Protein AF-A0AAD4C6H8-F1 (afdb_monomer_lite)

Foldseek 3Di:
DVLLVVCCVVCVLLVCALLPFDPVVCVVVVHDGDHDPDDPLVSLLVSLCSVQCPPPVSVVVCVVPVVVSSVVSVVVSVVLSVVVVVVVVVVVVVVPPQDPVNCCVDPNVCVVVVSD

Organism: NCBI:txid1328754

Radius of gyration: 16.2 Å; chains: 1; bounding box: 42×29×43 Å

pLDDT: mean 74.46, std 14.66, range [35.38, 90.06]

Structure (mmCIF, N/CA/C/O backbone):
data_AF-A0AAD4C6H8-F1
#
_entry.id   AF-A0AAD4C6H8-F1
#
loop_
_atom_site.group_PDB
_atom_site.id
_atom_site.type_symbol
_atom_site.label_atom_id
_atom_site.label_alt_id
_atom_site.label_comp_id
_atom_site.label_asym_id
_atom_site.label_entity_id
_atom_site.label_seq_id
_atom_site.pdbx_PDB_ins_code
_atom_site.Cartn_x
_atom_site.Cartn_y
_atom_site.Cartn_z
_atom_site.occupancy
_atom_site.B_iso_or_equiv
_atom_site.auth_seq_id
_atom_site.auth_comp_id
_atom_site.auth_asym_id
_atom_site.auth_atom_id
_atom_site.pdbx_PDB_model_num
ATOM 1 N N . THR A 1 1 ? 0.820 -9.080 8.126 1.00 60.69 1 THR A N 1
ATOM 2 C CA . THR A 1 1 ? 1.562 -8.940 6.855 1.00 60.69 1 THR A CA 1
ATOM 3 C C . THR A 1 1 ? 0.872 -9.742 5.767 1.00 60.69 1 THR A C 1
ATOM 5 O O . THR A 1 1 ? 0.582 -9.178 4.728 1.00 60.69 1 THR A O 1
ATOM 8 N N . ASP A 1 2 ? 0.421 -10.959 6.068 1.00 79.94 2 ASP A N 1
ATOM 9 C CA . ASP A 1 2 ? -0.286 -11.860 5.139 1.00 79.94 2 ASP A CA 1
ATOM 10 C C . ASP A 1 2 ? -1.489 -11.239 4.402 1.00 79.94 2 ASP A C 1
ATOM 12 O O . ASP A 1 2 ? -1.563 -11.313 3.176 1.00 79.94 2 ASP A O 1
ATOM 16 N N . ARG A 1 3 ? -2.367 -10.496 5.094 1.00 83.06 3 ARG A N 1
ATOM 17 C CA . ARG A 1 3 ? -3.508 -9.809 4.447 1.00 83.06 3 ARG A CA 1
ATOM 18 C C . ARG A 1 3 ? -3.093 -8.790 3.379 1.00 83.06 3 ARG A C 1
ATOM 20 O O . ARG A 1 3 ? -3.800 -8.592 2.394 1.00 83.06 3 ARG A O 1
ATOM 27 N N . LEU A 1 4 ? -1.933 -8.148 3.541 1.00 83.38 4 LEU A N 1
ATOM 28 C CA . LEU A 1 4 ? -1.400 -7.217 2.544 1.00 83.38 4 LEU A CA 1
ATOM 29 C C . LEU A 1 4 ? -0.995 -7.950 1.256 1.00 83.38 4 LEU A C 1
ATOM 31 O O . LEU A 1 4 ? -1.213 -7.436 0.155 1.00 83.38 4 LEU A O 1
ATOM 35 N N . ILE A 1 5 ? -0.418 -9.147 1.396 1.00 83.31 5 ILE A N 1
ATOM 36 C CA . ILE A 1 5 ? -0.048 -10.033 0.281 1.00 83.31 5 ILE A CA 1
ATOM 37 C C . ILE A 1 5 ? -1.271 -10.424 -0.507 1.00 83.31 5 ILE A C 1
ATOM 39 O O . ILE A 1 5 ? -1.279 -10.291 -1.729 1.00 83.31 5 ILE A O 1
ATOM 43 N N . GLU A 1 6 ? -2.268 -10.938 0.208 1.00 88.00 6 GLU A N 1
ATOM 44 C CA . GLU A 1 6 ? -3.510 -11.451 -0.349 1.00 88.00 6 GLU A CA 1
ATOM 45 C C . GLU A 1 6 ? -4.191 -10.346 -1.140 1.00 88.00 6 GLU A C 1
ATOM 47 O O . GLU A 1 6 ? -4.393 -10.480 -2.345 1.00 88.00 6 GLU A O 1
ATOM 52 N N . TRP A 1 7 ? -4.351 -9.172 -0.527 1.00 88.19 7 TRP A N 1
ATOM 53 C CA . TRP A 1 7 ? -4.917 -8.025 -1.218 1.00 88.19 7 TRP A CA 1
ATOM 54 C C . TRP A 1 7 ? -4.117 -7.628 -2.466 1.00 88.19 7 TRP A C 1
ATOM 56 O O . TRP A 1 7 ? -4.693 -7.341 -3.517 1.00 88.19 7 TRP A O 1
ATOM 66 N N . CYS A 1 8 ? -2.780 -7.628 -2.394 1.00 85.56 8 CYS A N 1
ATOM 67 C CA . CYS A 1 8 ? -1.923 -7.323 -3.543 1.00 85.56 8 CYS A CA 1
ATOM 68 C C . CYS A 1 8 ? -2.002 -8.384 -4.653 1.00 85.56 8 CYS A C 1
ATOM 70 O O . CYS A 1 8 ? -1.787 -8.050 -5.825 1.00 85.56 8 CYS A O 1
ATOM 72 N N . ARG A 1 9 ? -2.255 -9.647 -4.298 1.00 85.25 9 ARG A N 1
ATOM 73 C CA . ARG A 1 9 ? -2.443 -10.764 -5.230 1.00 85.25 9 ARG A CA 1
ATOM 74 C C . ARG A 1 9 ? -3.773 -10.620 -5.963 1.00 85.25 9 ARG A C 1
ATOM 76 O O . ARG A 1 9 ? -3.782 -10.711 -7.190 1.00 85.25 9 ARG A O 1
ATOM 83 N N . ASP A 1 10 ? -4.825 -10.283 -5.230 1.00 87.69 10 ASP A N 1
ATOM 84 C CA . ASP A 1 10 ? -6.186 -10.161 -5.754 1.00 87.69 10 ASP A CA 1
ATOM 85 C C . ASP A 1 10 ? -6.404 -8.846 -6.518 1.00 87.69 10 ASP A C 1
ATOM 87 O O . ASP A 1 10 ? -7.259 -8.755 -7.398 1.00 87.69 10 ASP A O 1
ATOM 91 N N . ASN A 1 11 ? -5.577 -7.826 -6.257 1.00 87.38 11 ASN A N 1
ATOM 92 C CA . ASN A 1 11 ? -5.672 -6.509 -6.888 1.00 87.38 11 ASN A CA 1
ATOM 93 C C . ASN A 1 11 ? -4.400 -6.135 -7.679 1.00 87.38 11 ASN A C 1
ATOM 95 O O . ASN A 1 11 ? -3.733 -5.141 -7.360 1.00 87.38 11 ASN A O 1
ATOM 99 N N . PRO A 1 12 ? -4.049 -6.848 -8.767 1.00 82.56 12 PRO A N 1
ATOM 100 C CA . PRO A 1 12 ? -2.772 -6.675 -9.466 1.00 82.56 12 PRO A CA 1
ATOM 101 C C . PRO A 1 12 ? -2.578 -5.272 -10.064 1.00 82.56 12 PRO A C 1
ATOM 103 O O . PRO A 1 12 ? -1.457 -4.760 -10.082 1.00 82.56 12 PRO A O 1
ATOM 106 N N . ILE A 1 13 ? -3.656 -4.621 -10.516 1.00 83.31 13 ILE A N 1
ATOM 107 C CA . ILE A 1 13 ? -3.615 -3.247 -11.041 1.00 83.31 13 ILE A CA 1
ATOM 108 C C . ILE A 1 13 ? -3.392 -2.242 -9.904 1.00 83.31 13 ILE A C 1
ATOM 110 O O . ILE A 1 13 ? -2.553 -1.349 -10.032 1.00 83.31 13 ILE A O 1
ATOM 114 N N . LYS A 1 14 ? -4.106 -2.387 -8.778 1.00 85.38 14 LYS A N 1
ATOM 115 C CA . LYS A 1 14 ? -3.948 -1.496 -7.617 1.00 85.38 14 LYS A CA 1
ATOM 116 C C . LYS A 1 14 ? -2.570 -1.665 -6.981 1.00 85.38 14 LYS A C 1
ATOM 118 O O . LYS A 1 14 ? -1.931 -0.670 -6.657 1.00 85.38 14 LYS A O 1
ATOM 123 N N . ARG A 1 15 ? -2.050 -2.896 -6.932 1.00 85.19 15 ARG A N 1
ATOM 124 C CA . ARG A 1 15 ? -0.660 -3.190 -6.562 1.00 85.19 15 ARG A CA 1
ATOM 125 C C . ARG A 1 15 ? 0.324 -2.411 -7.438 1.00 85.19 15 ARG A C 1
ATOM 127 O O . ARG A 1 15 ? 1.202 -1.741 -6.908 1.00 85.19 15 ARG A O 1
ATOM 134 N N . ILE A 1 16 ? 0.180 -2.456 -8.766 1.00 81.81 16 ILE A N 1
ATOM 135 C CA . ILE A 1 16 ? 1.058 -1.696 -9.676 1.00 81.81 16 ILE A CA 1
ATOM 136 C C . ILE A 1 16 ? 0.969 -0.187 -9.396 1.00 81.81 16 ILE A C 1
ATOM 138 O O . ILE A 1 16 ? 1.991 0.497 -9.387 1.00 81.81 16 ILE A O 1
ATOM 142 N N . LYS A 1 17 ? -0.227 0.334 -9.108 1.00 81.94 17 LYS A N 1
ATOM 143 C CA . LYS A 1 17 ? -0.422 1.745 -8.744 1.00 81.94 17 LYS A CA 1
ATOM 144 C C . LYS A 1 17 ? 0.236 2.113 -7.400 1.00 81.94 17 LYS A C 1
ATOM 146 O O . LYS A 1 17 ? 0.846 3.176 -7.311 1.00 81.94 17 LYS A O 1
ATOM 151 N N . LEU A 1 18 ? 0.173 1.236 -6.395 1.00 79.75 18 LEU A N 1
ATOM 152 C CA . LEU A 1 18 ? 0.760 1.440 -5.061 1.00 79.75 18 LEU A CA 1
ATOM 153 C C . LEU A 1 18 ? 2.292 1.391 -5.065 1.00 79.75 18 LEU A C 1
ATOM 155 O O . LEU A 1 18 ? 2.954 2.292 -4.549 1.00 79.75 18 LEU A O 1
ATOM 159 N N . TRP A 1 19 ? 2.863 0.350 -5.667 1.00 76.88 19 TRP A N 1
ATOM 160 C CA . TRP A 1 19 ? 4.311 0.118 -5.663 1.00 76.88 19 TRP A CA 1
ATOM 161 C C . TRP A 1 19 ? 5.037 0.873 -6.779 1.00 76.88 19 TRP A C 1
ATOM 163 O O . TRP A 1 19 ? 6.235 1.144 -6.680 1.00 76.88 19 TRP A O 1
ATOM 173 N N . GLY A 1 20 ? 4.292 1.294 -7.799 1.00 75.38 20 GLY A N 1
ATOM 174 C CA . GLY A 1 20 ? 4.811 1.926 -8.997 1.00 75.38 20 GLY A CA 1
ATOM 175 C C . GLY A 1 20 ? 5.063 0.903 -10.097 1.00 75.38 20 GLY A C 1
ATOM 176 O O . GLY A 1 20 ? 5.577 -0.192 -9.874 1.00 75.38 20 GLY A O 1
ATOM 177 N N . ASP A 1 21 ? 4.701 1.285 -11.315 1.00 76.25 21 ASP A N 1
ATOM 178 C CA . ASP A 1 21 ? 4.909 0.440 -12.477 1.00 76.25 21 ASP A CA 1
ATOM 179 C C . ASP A 1 21 ? 6.360 0.513 -12.974 1.00 76.25 21 ASP A C 1
ATOM 181 O O . ASP A 1 21 ? 6.949 1.597 -13.089 1.00 76.25 21 ASP A O 1
ATOM 185 N N . SER A 1 22 ? 6.938 -0.642 -13.297 1.00 71.25 22 SER A N 1
ATOM 186 C CA . SER A 1 22 ? 8.267 -0.708 -13.902 1.00 71.25 22 SER A CA 1
ATOM 187 C C . SER A 1 22 ? 8.159 -0.398 -15.389 1.00 71.25 22 SER A C 1
ATOM 189 O O . SER A 1 22 ? 7.432 -1.072 -16.118 1.00 71.25 22 SER A O 1
ATOM 191 N N . THR A 1 23 ? 8.917 0.596 -15.853 1.00 69.00 23 THR A N 1
ATOM 192 C CA . THR A 1 23 ? 8.959 0.974 -17.273 1.00 69.00 23 THR A CA 1
ATOM 193 C C . THR A 1 23 ? 9.396 -0.205 -18.147 1.00 69.00 23 THR A C 1
ATOM 195 O O . THR A 1 23 ? 8.792 -0.457 -19.181 1.00 69.00 23 THR A O 1
ATOM 198 N N . GLN A 1 24 ? 10.384 -0.984 -17.695 1.00 66.25 24 GLN A N 1
ATOM 199 C CA . GLN A 1 24 ? 10.866 -2.162 -18.419 1.00 66.25 24 GLN A CA 1
ATOM 200 C C . GLN A 1 24 ? 9.766 -3.222 -18.573 1.00 66.25 24 GLN A C 1
ATOM 202 O O . GLN A 1 24 ? 9.569 -3.753 -19.661 1.00 66.25 24 GLN A O 1
ATOM 207 N N . LYS A 1 25 ? 8.997 -3.477 -17.506 1.00 68.38 25 LYS A N 1
ATOM 208 C CA . LYS A 1 25 ? 7.903 -4.459 -17.515 1.00 68.38 25 LYS A CA 1
ATOM 209 C C . LYS A 1 25 ? 6.695 -3.990 -18.328 1.00 68.38 25 LYS A C 1
ATOM 211 O O . LYS A 1 25 ? 6.019 -4.806 -18.944 1.00 68.38 25 LYS A O 1
ATOM 216 N N . ALA A 1 26 ? 6.407 -2.689 -18.329 1.00 74.62 26 ALA A N 1
ATOM 217 C CA . ALA A 1 26 ? 5.376 -2.112 -19.187 1.00 74.62 26 ALA A CA 1
ATOM 218 C C . ALA A 1 26 ? 5.750 -2.278 -20.671 1.00 74.62 26 ALA A C 1
ATOM 220 O O . ALA A 1 26 ? 4.963 -2.829 -21.438 1.00 74.62 26 ALA A O 1
ATOM 221 N N . ASN A 1 27 ? 6.990 -1.932 -21.032 1.00 73.88 27 ASN A N 1
ATOM 222 C CA . ASN A 1 27 ? 7.498 -2.064 -22.397 1.00 73.88 27 ASN A CA 1
ATOM 223 C C . ASN A 1 27 ? 7.537 -3.525 -22.874 1.00 73.88 27 ASN A C 1
ATOM 225 O O . ASN A 1 27 ? 7.077 -3.803 -23.976 1.00 73.88 27 ASN A O 1
ATOM 229 N N . MET A 1 28 ? 8.023 -4.462 -22.047 1.00 71.06 28 MET A N 1
ATOM 230 C CA . MET A 1 28 ? 8.014 -5.901 -22.368 1.00 71.06 28 MET A CA 1
ATOM 231 C C . MET A 1 28 ? 6.605 -6.427 -22.652 1.00 71.06 28 MET A C 1
ATOM 233 O O . MET A 1 28 ? 6.418 -7.247 -23.541 1.00 71.06 28 MET A O 1
ATOM 237 N N . ASN A 1 29 ? 5.604 -5.920 -21.932 1.00 75.81 29 ASN A N 1
ATOM 238 C CA . ASN A 1 29 ? 4.213 -6.320 -22.112 1.00 75.81 29 ASN A CA 1
ATOM 239 C C . ASN A 1 29 ? 3.494 -5.521 -23.217 1.00 75.81 29 ASN A C 1
ATOM 241 O O . ASN A 1 29 ? 2.270 -5.598 -23.303 1.00 75.81 29 ASN A O 1
ATOM 245 N N . GLY A 1 30 ? 4.210 -4.705 -24.004 1.00 78.94 30 GLY A N 1
ATOM 246 C CA . GLY A 1 30 ? 3.628 -3.883 -25.071 1.00 78.94 30 GLY A CA 1
ATOM 247 C C . GLY A 1 30 ? 2.584 -2.872 -24.582 1.00 78.94 30 GLY A C 1
ATOM 248 O O . GLY A 1 30 ? 1.744 -2.428 -25.360 1.00 78.94 30 GLY A O 1
ATOM 249 N N . ARG A 1 31 ? 2.601 -2.527 -23.288 1.00 81.44 31 ARG A N 1
ATOM 250 C CA . ARG A 1 31 ? 1.603 -1.660 -22.651 1.00 81.44 31 ARG A CA 1
ATOM 251 C C . ARG A 1 31 ? 2.234 -0.362 -22.175 1.00 81.44 31 ARG A C 1
ATOM 253 O O . ARG A 1 31 ? 3.379 -0.332 -21.727 1.00 81.44 31 ARG A O 1
ATOM 260 N N . SER A 1 32 ? 1.454 0.712 -22.174 1.00 79.06 32 SER A N 1
ATOM 261 C CA . SER A 1 32 ? 1.871 1.950 -21.523 1.00 79.06 32 SER A CA 1
ATOM 262 C C . SER A 1 32 ? 1.995 1.752 -20.013 1.00 79.06 32 SER A C 1
ATOM 264 O O . SER A 1 32 ? 1.281 0.956 -19.390 1.00 79.06 32 SER A O 1
ATOM 266 N N . LYS A 1 33 ? 2.923 2.501 -19.416 1.00 77.44 33 LYS A N 1
ATOM 267 C CA . LYS A 1 33 ? 3.122 2.523 -17.971 1.00 77.44 33 LYS A CA 1
ATOM 268 C C . LYS A 1 33 ? 1.823 2.943 -17.286 1.00 77.44 33 LYS A C 1
ATOM 270 O O . LYS A 1 33 ? 1.290 4.014 -17.571 1.00 77.44 33 LYS A O 1
ATOM 275 N N . LEU A 1 34 ? 1.344 2.122 -16.359 1.00 74.62 34 LEU A N 1
ATOM 276 C CA . LEU A 1 34 ? 0.195 2.445 -15.528 1.00 74.62 34 LEU A CA 1
ATOM 277 C C . LEU A 1 34 ? 0.618 3.540 -14.553 1.00 74.62 34 LEU A C 1
ATOM 279 O O . LEU A 1 34 ? 1.227 3.289 -13.512 1.00 74.62 34 LEU A O 1
ATOM 283 N N . GLN A 1 35 ? 0.329 4.778 -14.934 1.00 66.19 35 GLN A N 1
ATOM 284 C CA . GLN A 1 35 ? 0.437 5.915 -14.042 1.00 66.19 35 GLN A CA 1
ATOM 285 C C . GLN A 1 35 ? -0.825 6.002 -13.189 1.00 66.19 35 GLN A C 1
ATOM 287 O O . GLN A 1 35 ? -1.933 5.666 -13.610 1.00 66.19 35 GLN A O 1
ATOM 292 N N . MET A 1 36 ? -0.642 6.402 -11.940 1.00 66.25 36 MET A N 1
ATOM 293 C CA . MET A 1 36 ? -1.742 6.517 -11.001 1.00 66.25 36 MET A CA 1
ATOM 294 C C . MET A 1 36 ? -2.489 7.826 -11.268 1.00 66.25 36 MET A C 1
ATOM 296 O O . MET A 1 36 ? -1.949 8.896 -11.012 1.00 66.25 36 MET A O 1
ATOM 300 N N . SER A 1 37 ? -3.706 7.730 -11.809 1.00 61.47 37 SER A N 1
ATOM 301 C CA . SER A 1 37 ? -4.609 8.872 -12.022 1.00 61.47 37 SER A CA 1
ATOM 302 C C . SER A 1 37 ? -5.466 9.200 -10.794 1.00 61.47 37 SER A C 1
ATOM 304 O O . SER A 1 37 ? -5.898 10.334 -10.628 1.00 61.47 37 SER A O 1
ATOM 306 N N . THR A 1 38 ? -5.714 8.216 -9.925 1.00 60.38 38 THR A N 1
ATOM 307 C CA . THR A 1 38 ? -6.543 8.346 -8.716 1.00 60.38 38 THR A CA 1
ATOM 308 C C . THR A 1 38 ? -5.725 8.869 -7.532 1.00 60.38 38 THR A C 1
ATOM 310 O O . THR A 1 38 ? -4.546 8.538 -7.393 1.00 60.38 38 THR A O 1
ATOM 313 N N . HIS A 1 39 ? -6.354 9.643 -6.642 1.00 72.94 39 HIS A N 1
ATOM 314 C CA . HIS A 1 39 ? -5.741 10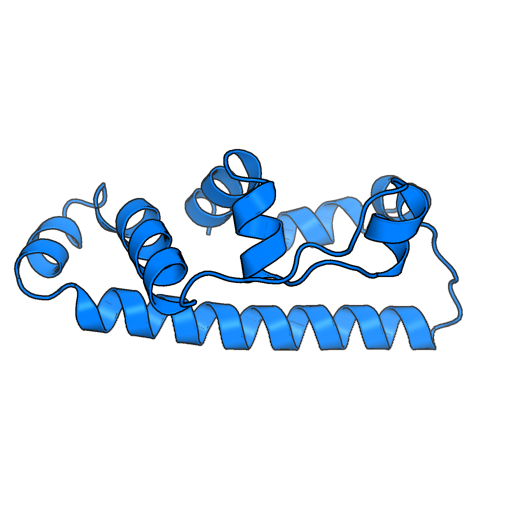.106 -5.396 1.00 72.94 39 HIS A CA 1
ATOM 315 C C . HIS A 1 39 ? -5.254 8.915 -4.552 1.00 72.94 39 HIS A C 1
ATOM 317 O O . HIS A 1 39 ? -6.038 8.040 -4.187 1.00 72.94 39 HIS A O 1
ATOM 323 N N . LYS A 1 40 ? -3.952 8.887 -4.231 1.00 75.56 40 LYS A N 1
ATOM 324 C CA . LYS A 1 40 ? -3.293 7.825 -3.442 1.00 75.56 40 LYS A CA 1
ATOM 325 C C . LYS A 1 40 ? -4.009 7.498 -2.134 1.00 75.56 40 LYS A C 1
ATOM 327 O O . LYS A 1 40 ? -4.045 6.340 -1.736 1.00 75.56 40 LYS A O 1
ATOM 332 N N . SER A 1 41 ? -4.590 8.514 -1.507 1.00 78.81 41 SER A N 1
ATOM 333 C CA . SER A 1 41 ? -5.343 8.398 -0.262 1.00 78.81 41 SER A CA 1
ATOM 33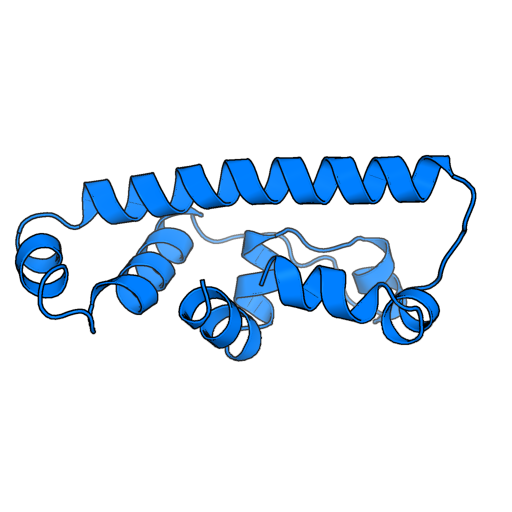4 C C . SER A 1 41 ? -6.504 7.409 -0.358 1.00 78.81 41 SER A C 1
ATOM 336 O O . SER A 1 41 ? -6.741 6.680 0.595 1.00 78.81 41 SER A O 1
ATOM 338 N N . VAL A 1 42 ? -7.184 7.321 -1.508 1.00 86.06 42 VAL A N 1
ATOM 339 C CA . VAL A 1 42 ? -8.304 6.385 -1.708 1.00 86.06 42 VAL A CA 1
ATOM 340 C C . VAL A 1 42 ? -7.809 4.941 -1.709 1.00 86.06 42 VAL A C 1
ATOM 342 O O . VAL A 1 42 ? -8.395 4.091 -1.052 1.00 86.06 42 VAL A O 1
ATOM 345 N N . LEU A 1 43 ? -6.687 4.664 -2.380 1.00 87.06 43 LEU A N 1
ATOM 346 C CA . LEU A 1 43 ? -6.102 3.320 -2.396 1.00 87.06 43 LEU A CA 1
ATOM 347 C C . LEU A 1 43 ? -5.591 2.898 -1.017 1.00 87.06 43 LEU A C 1
ATOM 349 O O . LEU A 1 43 ? -5.735 1.737 -0.649 1.00 87.06 43 LEU A O 1
ATOM 353 N N . TYR A 1 44 ? -5.009 3.826 -0.253 1.00 87.81 44 TYR A N 1
ATOM 354 C CA . TYR A 1 44 ? -4.611 3.536 1.123 1.00 87.81 44 TYR A CA 1
ATOM 355 C C . TYR A 1 44 ? -5.815 3.333 2.041 1.00 87.81 44 TYR A C 1
ATOM 357 O O . TYR A 1 44 ? -5.734 2.494 2.928 1.00 87.81 44 TYR A O 1
ATOM 365 N N . ALA A 1 45 ? -6.925 4.039 1.814 1.00 88.31 45 ALA A N 1
ATOM 366 C CA . ALA A 1 45 ? -8.157 3.834 2.566 1.00 88.31 45 ALA A CA 1
ATOM 367 C C . ALA A 1 45 ? -8.777 2.458 2.295 1.00 88.31 45 ALA A C 1
ATOM 369 O O . ALA A 1 45 ? -9.048 1.734 3.245 1.00 88.31 45 ALA A O 1
ATOM 370 N N . GLU A 1 46 ? -8.915 2.060 1.025 1.00 89.81 46 GLU A N 1
ATOM 371 C CA . GLU A 1 46 ? -9.409 0.724 0.649 1.00 89.81 46 GLU A CA 1
ATOM 372 C C . GLU A 1 46 ? -8.542 -0.395 1.238 1.00 89.81 46 GLU A C 1
ATOM 374 O O . GLU A 1 46 ? -9.039 -1.428 1.682 1.00 89.81 46 GLU A O 1
ATOM 379 N N . LEU A 1 47 ? -7.225 -0.199 1.225 1.00 88.38 47 LEU A N 1
ATOM 380 C CA . LEU A 1 47 ? -6.295 -1.178 1.759 1.00 88.38 47 LEU A CA 1
ATOM 381 C C . LEU A 1 47 ? -6.336 -1.240 3.286 1.00 88.38 47 LEU A C 1
ATOM 383 O O . LEU A 1 47 ? -6.317 -2.329 3.851 1.00 88.38 47 LEU A O 1
ATOM 387 N N . ALA A 1 48 ? -6.388 -0.087 3.950 1.00 89.50 48 ALA A N 1
ATOM 388 C CA . ALA A 1 48 ? -6.521 -0.029 5.397 1.00 89.50 48 ALA A CA 1
ATOM 389 C C . ALA A 1 48 ? -7.840 -0.683 5.837 1.00 89.50 48 ALA A C 1
ATOM 391 O O . ALA A 1 48 ? -7.834 -1.476 6.772 1.00 89.50 48 ALA A O 1
ATOM 392 N N . GLU A 1 49 ? -8.933 -0.454 5.105 1.00 90.06 49 GLU A N 1
ATOM 393 C CA . GLU A 1 49 ? -10.200 -1.142 5.346 1.00 90.06 49 GLU A CA 1
ATOM 394 C C . GLU A 1 49 ? -10.017 -2.661 5.253 1.00 90.06 49 GLU A C 1
ATOM 396 O O . GLU A 1 49 ? -10.339 -3.371 6.197 1.00 90.06 49 GLU A O 1
ATOM 401 N N . TYR A 1 50 ? -9.418 -3.170 4.173 1.00 89.38 50 TYR A N 1
ATOM 402 C CA . TYR A 1 50 ? -9.196 -4.612 4.011 1.00 89.38 50 TYR A CA 1
ATOM 403 C C . TYR A 1 50 ? -8.320 -5.228 5.115 1.00 89.38 50 TYR A C 1
ATOM 405 O O . TYR A 1 50 ? -8.514 -6.373 5.515 1.00 89.38 50 TYR A O 1
ATOM 413 N N . ILE A 1 51 ? -7.329 -4.487 5.612 1.00 86.62 51 ILE A N 1
ATOM 414 C CA . ILE A 1 51 ? -6.423 -4.988 6.649 1.00 86.62 51 ILE A CA 1
ATOM 415 C C . ILE A 1 51 ? -7.115 -5.004 8.017 1.00 86.62 51 ILE A C 1
ATOM 417 O O . ILE A 1 51 ? -7.028 -6.016 8.716 1.00 86.62 51 ILE A O 1
ATOM 421 N N . PHE A 1 52 ? -7.777 -3.905 8.390 1.00 84.94 52 PHE A N 1
ATOM 422 C CA . PHE A 1 52 ? -8.217 -3.646 9.764 1.00 84.94 52 PHE A CA 1
ATOM 423 C C . PHE A 1 52 ? -9.697 -3.950 10.030 1.00 84.94 52 PHE A C 1
ATOM 425 O O . PHE A 1 52 ? -10.064 -4.127 11.185 1.00 84.94 52 PHE A O 1
ATOM 432 N N . LYS A 1 53 ? -10.554 -4.025 9.005 1.00 79.06 53 LYS A N 1
ATOM 433 C CA . LYS A 1 53 ? -12.008 -4.179 9.193 1.00 79.06 53 LYS A CA 1
ATOM 434 C C . LYS A 1 53 ? -12.423 -5.535 9.762 1.00 79.06 53 LYS A C 1
ATOM 436 O O . LYS A 1 53 ? -13.368 -5.579 10.539 1.00 79.06 53 LYS A O 1
ATOM 441 N N . ASP A 1 54 ? -11.728 -6.611 9.398 1.00 77.81 54 ASP A N 1
ATOM 442 C CA . ASP A 1 54 ? -12.065 -7.970 9.859 1.00 77.81 54 ASP A CA 1
ATOM 443 C C . ASP A 1 54 ? -11.294 -8.375 11.127 1.00 77.81 54 ASP A C 1
ATOM 445 O O . ASP A 1 54 ? -11.185 -9.560 11.439 1.00 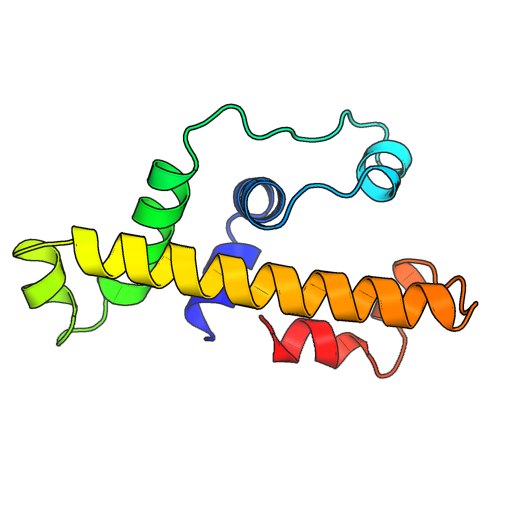77.81 54 ASP A O 1
ATOM 449 N N . ASP A 1 55 ? -10.651 -7.423 11.801 1.00 83.25 55 ASP A N 1
ATOM 450 C CA . ASP A 1 55 ? -10.044 -7.637 13.112 1.00 83.25 55 ASP A CA 1
ATOM 451 C C . ASP A 1 55 ? -10.967 -7.016 14.160 1.00 83.25 55 ASP A C 1
ATOM 453 O O . ASP A 1 55 ? -11.198 -5.810 14.145 1.00 83.25 55 ASP A O 1
ATOM 457 N N . GLU A 1 56 ? -11.528 -7.846 15.038 1.00 79.62 56 GLU A N 1
ATOM 458 C CA . GLU A 1 56 ? -12.577 -7.462 15.990 1.00 79.62 56 GLU A CA 1
ATOM 459 C C . GLU A 1 56 ? -12.152 -6.282 16.881 1.00 79.62 56 GLU A C 1
ATOM 461 O O . GLU A 1 56 ? -12.955 -5.397 17.168 1.00 79.62 56 GLU A O 1
ATOM 466 N N . GLN A 1 57 ? -10.861 -6.198 17.224 1.00 79.56 57 GLN A N 1
ATOM 467 C CA . GLN A 1 57 ? -10.317 -5.110 18.032 1.00 79.56 57 GLN A CA 1
ATOM 468 C C . GLN A 1 57 ? -10.174 -3.805 17.235 1.00 79.56 57 GLN A C 1
ATOM 470 O O . GLN A 1 57 ? -10.399 -2.716 17.766 1.00 79.56 57 GLN A O 1
ATOM 475 N N . PHE A 1 58 ? -9.785 -3.891 15.961 1.00 81.56 58 PHE A N 1
ATOM 476 C CA . PHE A 1 58 ? -9.595 -2.706 15.121 1.00 81.56 58 PHE A CA 1
ATOM 477 C C . PHE A 1 58 ? -10.879 -2.254 14.424 1.00 81.56 58 PHE A C 1
ATOM 479 O O . PHE A 1 58 ? -10.977 -1.083 14.064 1.00 81.56 58 PHE A O 1
ATOM 486 N N . ALA A 1 59 ? -11.875 -3.128 14.279 1.00 82.44 59 ALA A N 1
ATOM 487 C CA . ALA A 1 59 ? -13.150 -2.832 13.642 1.00 82.44 59 ALA A CA 1
ATOM 488 C C . ALA A 1 59 ? -13.924 -1.740 14.391 1.00 82.44 59 ALA A C 1
ATOM 490 O O . ALA A 1 59 ? -14.420 -0.800 13.768 1.00 82.44 59 ALA A O 1
ATOM 491 N N . GLU A 1 60 ? -13.983 -1.811 15.725 1.00 84.25 60 GLU A N 1
ATOM 492 C CA . GLU A 1 60 ? -14.636 -0.781 16.543 1.00 84.25 60 GLU A CA 1
ATOM 493 C C . GLU A 1 60 ? -13.941 0.579 16.401 1.00 84.25 60 GLU A C 1
ATOM 495 O O . GLU A 1 60 ? -14.595 1.605 16.207 1.00 84.25 60 GLU A O 1
ATOM 500 N N . TRP A 1 61 ? -12.607 0.594 16.438 1.00 83.31 61 TRP A N 1
ATOM 501 C CA . TRP A 1 61 ? -11.815 1.819 16.294 1.00 83.31 61 TRP A CA 1
ATOM 502 C C . TRP A 1 61 ? -11.901 2.398 14.883 1.00 83.31 61 TRP A C 1
ATOM 504 O O . TRP A 1 61 ? -11.967 3.614 14.719 1.00 83.31 61 TRP A O 1
ATOM 514 N N . TRP A 1 62 ? -11.967 1.539 13.867 1.00 84.81 62 TRP A N 1
ATOM 515 C CA . TRP A 1 62 ? -12.160 1.934 12.478 1.00 84.81 62 TRP A CA 1
ATOM 516 C C . TRP A 1 62 ? -13.488 2.673 12.265 1.00 84.81 62 TRP A C 1
ATOM 518 O O . TRP A 1 62 ? -13.519 3.664 11.536 1.00 84.81 62 TRP A O 1
ATOM 528 N N . GLN A 1 63 ? -14.573 2.223 12.912 1.00 84.38 63 GLN A N 1
ATOM 529 C CA . GLN A 1 63 ? -15.881 2.894 12.847 1.00 84.38 63 GLN A CA 1
ATOM 530 C C . GLN A 1 63 ? -15.885 4.256 13.556 1.00 84.38 63 GLN A C 1
ATOM 532 O O . GLN A 1 63 ? -16.644 5.142 13.168 1.00 84.38 63 GLN A O 1
ATOM 537 N N . GLN A 1 64 ? -15.048 4.433 14.582 1.00 86.88 64 GLN A N 1
ATOM 538 C CA . GLN A 1 64 ? -14.924 5.700 15.308 1.00 86.88 64 GLN A CA 1
ATOM 539 C C . GLN A 1 64 ? -14.083 6.727 14.541 1.00 86.88 64 GLN A C 1
ATOM 541 O O . GLN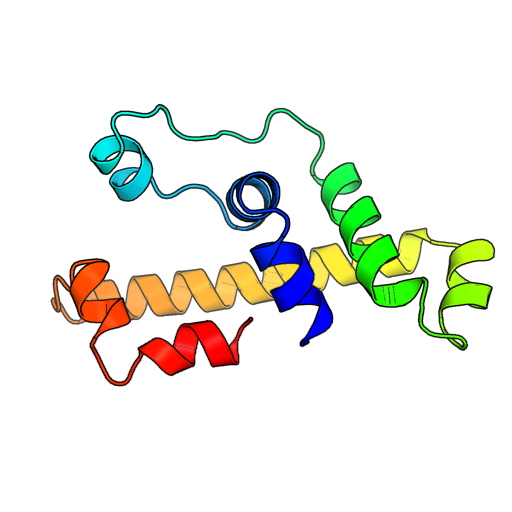 A 1 64 ? -14.527 7.856 14.334 1.00 86.88 64 GLN A O 1
ATOM 546 N N . ASP A 1 65 ? -12.875 6.347 14.116 1.00 85.81 65 ASP A N 1
ATOM 547 C CA . ASP A 1 65 ? -12.016 7.176 13.271 1.00 85.81 65 ASP A CA 1
ATOM 548 C C . ASP A 1 65 ? -11.061 6.312 12.438 1.00 85.81 65 ASP A C 1
ATOM 550 O O . ASP A 1 65 ? -10.108 5.714 12.940 1.00 85.81 65 ASP A O 1
ATOM 554 N N . SER A 1 66 ? -11.278 6.295 11.125 1.00 85.75 66 SER A N 1
ATOM 555 C CA . SER A 1 66 ? -10.447 5.546 10.181 1.00 85.75 66 SER A CA 1
ATOM 556 C C . SER A 1 66 ? -9.169 6.289 9.773 1.00 85.75 66 SER A C 1
ATOM 558 O O . SER A 1 66 ? -8.232 5.672 9.260 1.00 85.75 66 SER A O 1
ATOM 560 N N . LYS A 1 67 ? -9.065 7.605 10.013 1.00 88.94 67 LYS A N 1
ATOM 561 C CA . LYS A 1 67 ? -7.935 8.421 9.526 1.00 88.94 67 LYS A CA 1
ATOM 562 C C . LYS A 1 67 ? -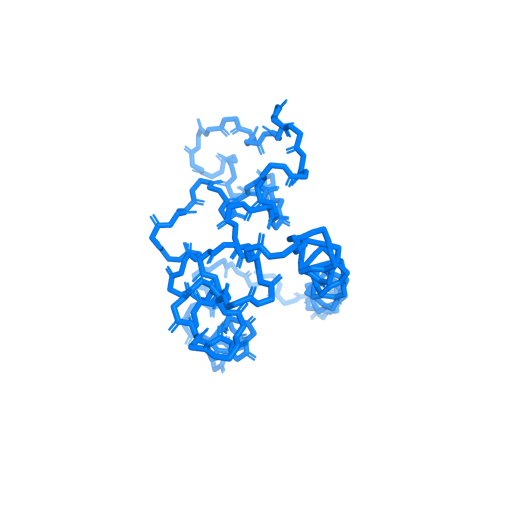6.563 7.946 10.027 1.00 88.94 67 LYS A C 1
ATOM 564 O O . LYS A 1 67 ? -5.646 7.891 9.199 1.00 88.94 67 LYS A O 1
ATOM 569 N N . PRO A 1 68 ? -6.374 7.571 11.310 1.00 87.94 68 PRO A N 1
ATOM 570 C CA . PRO A 1 68 ? -5.083 7.095 11.804 1.00 87.94 68 PRO A CA 1
ATOM 571 C C . PRO A 1 68 ? -4.628 5.808 11.111 1.00 87.94 68 PRO A C 1
ATOM 573 O O . PRO A 1 68 ? -3.443 5.646 10.825 1.00 87.94 68 PRO A O 1
ATOM 576 N N . PHE A 1 69 ? -5.566 4.922 10.775 1.00 87.69 69 PHE A N 1
ATOM 577 C CA . PHE A 1 69 ? -5.286 3.663 10.086 1.00 87.69 69 PHE A CA 1
ATOM 578 C C . PHE A 1 69 ? -4.843 3.894 8.641 1.00 87.69 69 PHE A C 1
ATOM 580 O O . PHE A 1 69 ? -3.874 3.283 8.180 1.00 87.69 69 PHE A O 1
ATOM 587 N N . VAL A 1 70 ? -5.497 4.822 7.936 1.00 89.12 70 VAL A N 1
ATOM 588 C CA . VAL A 1 70 ? -5.088 5.220 6.580 1.00 89.12 70 VAL A CA 1
ATOM 589 C C . VAL A 1 70 ? -3.692 5.846 6.601 1.00 89.12 70 VAL A C 1
ATOM 591 O O . VAL A 1 70 ? -2.827 5.443 5.822 1.00 89.12 70 VAL A O 1
ATOM 594 N N . ALA A 1 71 ? -3.435 6.771 7.530 1.00 88.62 71 ALA A N 1
ATOM 595 C CA . ALA A 1 71 ? -2.129 7.415 7.677 1.00 88.62 71 ALA A CA 1
ATOM 596 C C . ALA A 1 71 ? -1.020 6.414 8.055 1.00 88.62 71 ALA A C 1
ATOM 598 O O . ALA A 1 71 ? 0.080 6.452 7.497 1.00 88.62 71 ALA A O 1
ATOM 599 N N . GLY A 1 72 ? -1.313 5.480 8.964 1.00 88.31 72 GLY A N 1
ATOM 600 C CA . GLY A 1 72 ? -0.406 4.396 9.339 1.00 88.31 72 GLY A CA 1
ATOM 601 C C . GLY A 1 72 ? -0.068 3.493 8.152 1.00 88.31 72 GLY A C 1
ATOM 602 O O . GLY A 1 72 ? 1.103 3.188 7.917 1.00 88.31 72 GLY A O 1
ATOM 603 N N . THR A 1 73 ? -1.076 3.143 7.348 1.00 88.12 73 THR A N 1
ATOM 604 C CA . THR A 1 73 ? -0.909 2.348 6.123 1.00 88.12 73 THR A CA 1
ATOM 605 C C . THR A 1 73 ? -0.033 3.075 5.105 1.00 88.12 73 THR A C 1
ATOM 607 O O . THR A 1 73 ? 0.894 2.484 4.550 1.00 88.12 73 THR A O 1
ATOM 610 N N . GLU A 1 74 ? -0.251 4.374 4.901 1.00 88.50 74 GLU A N 1
ATOM 611 C CA . GLU A 1 74 ? 0.580 5.187 4.012 1.00 88.50 74 GLU A CA 1
ATOM 612 C C . GLU A 1 74 ? 2.042 5.263 4.488 1.00 88.50 74 GLU A C 1
ATOM 614 O O . GLU A 1 74 ? 2.969 5.104 3.685 1.00 88.50 74 GLU A O 1
ATOM 619 N N . CYS A 1 75 ? 2.271 5.459 5.789 1.00 88.62 75 CYS A N 1
ATOM 620 C CA . CYS A 1 75 ? 3.612 5.519 6.375 1.00 88.62 75 CYS A CA 1
ATOM 621 C C . CYS A 1 75 ? 4.363 4.184 6.228 1.00 88.62 75 CYS A C 1
ATOM 623 O O . CYS A 1 75 ? 5.535 4.153 5.819 1.00 88.62 75 CYS A O 1
ATOM 625 N N . LEU A 1 76 ? 3.668 3.071 6.489 1.00 87.06 76 LEU A N 1
ATOM 626 C CA . LEU A 1 76 ? 4.188 1.723 6.279 1.00 87.06 76 LEU A CA 1
ATOM 627 C C . LEU A 1 76 ? 4.600 1.529 4.817 1.00 87.06 76 LEU A C 1
ATOM 629 O O . LEU A 1 76 ? 5.731 1.125 4.543 1.00 87.06 76 LEU A O 1
ATOM 633 N N . PHE A 1 77 ? 3.733 1.893 3.871 1.00 85.00 77 PHE A N 1
ATOM 634 C CA . PHE A 1 77 ? 4.017 1.777 2.441 1.00 85.00 77 PHE A CA 1
ATOM 635 C C . PHE A 1 77 ? 5.184 2.640 1.984 1.00 85.00 77 PHE A C 1
ATOM 637 O O . PHE A 1 77 ? 6.030 2.183 1.214 1.00 85.0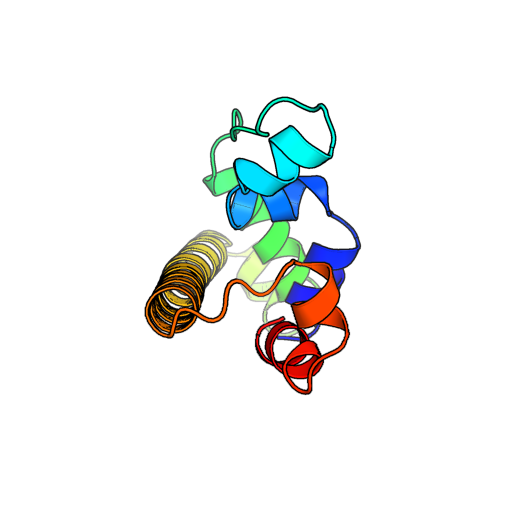0 77 PHE A O 1
ATOM 644 N N . CYS A 1 78 ? 5.275 3.877 2.468 1.00 84.69 78 CYS A N 1
ATOM 645 C CA . CYS A 1 78 ? 6.416 4.740 2.187 1.00 84.69 78 CYS A CA 1
ATOM 646 C C . CYS A 1 78 ? 7.729 4.086 2.633 1.00 84.69 78 CYS A C 1
ATOM 648 O O . CYS A 1 78 ? 8.714 4.105 1.889 1.00 84.69 78 CYS A O 1
ATOM 650 N N . SER A 1 79 ? 7.730 3.471 3.816 1.00 87.00 79 SER A N 1
ATOM 651 C CA . SER A 1 79 ? 8.890 2.773 4.374 1.00 87.00 79 SER A CA 1
ATOM 652 C C . SER A 1 79 ? 9.233 1.505 3.589 1.00 87.00 79 SER A C 1
ATOM 654 O O . SER A 1 79 ? 10.391 1.296 3.224 1.00 87.00 79 SER A O 1
ATOM 656 N N . LEU A 1 80 ? 8.231 0.686 3.264 1.00 85.94 80 LEU A N 1
ATOM 657 C CA . LEU A 1 80 ? 8.405 -0.529 2.470 1.00 85.94 80 LEU A CA 1
ATOM 658 C C . LEU A 1 80 ? 8.920 -0.219 1.063 1.00 85.94 80 LEU A C 1
ATOM 660 O O . LEU A 1 80 ? 9.860 -0.854 0.591 1.00 85.94 80 LEU A O 1
ATOM 664 N N . ARG A 1 81 ? 8.367 0.802 0.403 1.00 82.12 81 ARG A N 1
ATOM 665 C CA . ARG A 1 81 ? 8.791 1.206 -0.941 1.00 82.12 81 ARG A CA 1
ATOM 666 C C . ARG A 1 81 ? 10.235 1.697 -0.961 1.00 82.12 81 ARG A C 1
ATOM 668 O O . ARG A 1 81 ? 10.956 1.390 -1.910 1.00 82.12 81 ARG A O 1
ATOM 675 N N . LYS A 1 82 ? 10.667 2.438 0.067 1.00 84.12 82 LYS A N 1
ATOM 676 C CA . LYS A 1 82 ? 12.073 2.848 0.226 1.00 84.12 82 LYS A CA 1
ATOM 677 C C . LYS A 1 82 ? 12.980 1.625 0.332 1.00 84.12 82 LYS A C 1
ATOM 679 O O . LYS A 1 82 ? 13.858 1.477 -0.513 1.00 84.12 82 LYS A O 1
ATOM 684 N N . LYS A 1 83 ? 12.684 0.708 1.263 1.00 84.94 83 LYS A N 1
ATOM 685 C CA . LYS A 1 83 ? 13.438 -0.544 1.439 1.00 84.94 83 LYS A CA 1
ATOM 686 C C . LYS A 1 83 ? 13.507 -1.352 0.143 1.00 84.94 83 LYS A C 1
ATOM 688 O O . LYS A 1 83 ? 14.590 -1.737 -0.278 1.00 84.94 83 LYS A O 1
ATOM 693 N N . TYR A 1 84 ? 12.378 -1.550 -0.535 1.00 80.62 84 TYR A N 1
ATOM 694 C CA . TYR A 1 84 ? 12.335 -2.260 -1.815 1.00 80.62 84 TYR A CA 1
ATOM 695 C C . TYR A 1 84 ? 13.202 -1.576 -2.880 1.00 80.62 84 TYR A C 1
ATOM 697 O O . TYR A 1 84 ? 14.001 -2.226 -3.547 1.00 80.62 84 TYR A O 1
ATOM 705 N N . THR A 1 85 ? 13.098 -0.253 -3.013 1.00 78.12 85 THR A N 1
ATOM 706 C CA . THR A 1 85 ? 13.877 0.512 -3.998 1.00 78.12 85 THR A CA 1
ATOM 707 C C . THR A 1 85 ? 15.375 0.441 -3.711 1.00 78.12 85 THR A C 1
ATOM 709 O O . THR A 1 85 ? 16.168 0.287 -4.636 1.00 78.12 85 THR A O 1
ATOM 712 N N . GLU A 1 86 ? 15.778 0.545 -2.446 1.00 83.25 86 GLU A N 1
ATOM 713 C CA . GLU A 1 86 ? 17.172 0.393 -2.017 1.00 83.25 86 GLU A CA 1
ATOM 714 C C . GLU A 1 86 ? 17.705 -1.000 -2.345 1.00 83.25 86 GLU A C 1
ATOM 716 O O . GLU A 1 86 ? 18.797 -1.123 -2.897 1.00 83.25 86 GLU A O 1
ATOM 721 N N . GLN A 1 87 ? 16.908 -2.041 -2.096 1.00 75.56 87 GLN A N 1
ATOM 722 C CA . GLN A 1 87 ? 17.261 -3.414 -2.449 1.00 75.56 87 GLN A CA 1
ATOM 723 C C . GLN A 1 87 ? 17.412 -3.598 -3.960 1.00 75.56 87 GLN A C 1
ATOM 725 O O . GLN A 1 87 ? 18.424 -4.128 -4.409 1.00 75.56 87 GLN A O 1
ATOM 730 N N . VAL A 1 88 ? 16.464 -3.101 -4.758 1.00 73.94 88 VAL A N 1
ATOM 731 C CA . VAL A 1 88 ? 16.544 -3.154 -6.226 1.00 73.94 88 VAL A CA 1
ATOM 732 C C . VAL A 1 88 ? 17.775 -2.404 -6.742 1.00 73.94 88 VAL A C 1
ATOM 734 O O . VAL A 1 88 ? 18.474 -2.909 -7.617 1.00 73.94 88 VAL A O 1
ATOM 737 N N . LYS A 1 89 ? 18.092 -1.228 -6.184 1.00 75.38 89 LYS A N 1
ATOM 738 C CA . LYS A 1 89 ? 19.309 -0.476 -6.535 1.00 75.38 89 LYS A CA 1
ATOM 739 C C . LYS A 1 89 ? 20.574 -1.252 -6.186 1.00 75.38 89 LYS A C 1
ATOM 741 O O . LYS A 1 89 ? 21.466 -1.343 -7.023 1.00 75.38 89 LYS A O 1
ATOM 746 N N . ARG A 1 90 ? 20.634 -1.833 -4.985 1.00 75.25 90 ARG A N 1
ATOM 747 C CA . ARG A 1 90 ? 21.758 -2.663 -4.538 1.00 75.25 90 ARG A CA 1
ATOM 748 C C . ARG A 1 90 ? 21.969 -3.862 -5.466 1.00 75.25 90 ARG A C 1
ATOM 750 O O . ARG A 1 90 ? 23.095 -4.117 -5.875 1.00 75.25 90 ARG A O 1
ATOM 757 N N . LEU A 1 91 ? 20.888 -4.539 -5.857 1.00 70.06 91 LEU A N 1
ATOM 758 C CA . LEU A 1 91 ? 20.919 -5.647 -6.819 1.00 70.06 91 LEU A CA 1
ATOM 759 C C . LEU A 1 91 ? 21.356 -5.195 -8.224 1.00 70.06 91 LEU A C 1
ATOM 761 O O . LEU A 1 91 ? 22.084 -5.910 -8.910 1.00 70.06 91 LEU A O 1
ATOM 765 N N . GLY A 1 92 ? 20.954 -3.997 -8.653 1.00 67.88 92 GLY A N 1
ATOM 766 C CA . GLY A 1 92 ? 21.403 -3.415 -9.920 1.00 67.88 92 GLY A CA 1
ATOM 767 C C . GLY A 1 92 ? 22.897 -3.069 -9.925 1.00 67.88 92 GLY A C 1
ATOM 768 O O . GLY A 1 92 ? 23.567 -3.250 -10.937 1.00 67.88 92 GLY A O 1
ATOM 769 N N . GLN A 1 93 ? 23.437 -2.620 -8.788 1.00 66.25 93 GLN A N 1
ATOM 770 C CA . GLN A 1 93 ? 24.857 -2.278 -8.633 1.00 66.25 93 GLN A CA 1
ATOM 771 C C . GLN A 1 93 ? 25.780 -3.498 -8.639 1.00 66.25 93 GLN A C 1
ATOM 773 O O . GLN A 1 93 ? 26.921 -3.384 -9.071 1.00 66.25 93 GLN A O 1
ATOM 778 N N . THR A 1 94 ? 25.297 -4.676 -8.233 1.00 67.94 94 THR A N 1
ATOM 779 C CA . THR A 1 94 ? 26.074 -5.925 -8.305 1.00 67.94 94 THR A CA 1
ATOM 780 C C . THR A 1 94 ? 26.244 -6.465 -9.732 1.00 67.94 94 THR A C 1
ATOM 782 O O . THR A 1 94 ? 26.732 -7.576 -9.904 1.00 67.94 94 THR A O 1
ATOM 785 N N . GLY A 1 95 ? 25.832 -5.714 -10.765 1.00 53.72 95 GLY A N 1
ATOM 786 C CA . GLY A 1 95 ? 26.041 -6.061 -12.176 1.00 53.72 95 GLY A CA 1
ATOM 787 C C . GLY A 1 95 ? 25.256 -7.284 -12.649 1.00 53.72 95 GLY A C 1
ATOM 788 O O . GLY A 1 95 ? 25.479 -7.767 -13.753 1.00 53.72 95 GLY A O 1
ATOM 789 N N . PHE A 1 96 ? 24.334 -7.794 -11.831 1.00 56.22 96 PHE A N 1
ATOM 790 C CA . PHE A 1 96 ? 23.823 -9.144 -12.023 1.00 56.22 96 PHE A CA 1
ATOM 791 C C . PHE A 1 96 ? 22.837 -9.289 -13.177 1.00 56.22 96 PHE A C 1
ATOM 793 O O . PHE A 1 96 ? 22.526 -10.418 -13.524 1.00 56.22 96 PHE A O 1
ATOM 800 N N . GLY A 1 97 ? 22.353 -8.194 -13.781 1.00 51.16 97 GLY A N 1
ATOM 801 C CA . GLY A 1 97 ? 21.557 -8.254 -15.014 1.00 51.16 97 GLY A CA 1
ATOM 802 C C . GLY A 1 97 ? 20.410 -9.271 -14.980 1.00 51.16 97 GLY A C 1
ATOM 803 O O . GLY A 1 97 ? 20.014 -9.754 -16.036 1.00 51.16 97 GLY A O 1
ATOM 804 N N . LEU A 1 98 ? 19.918 -9.637 -13.785 1.00 54.03 98 LEU A N 1
ATOM 805 C CA . LEU A 1 98 ? 19.007 -10.762 -13.637 1.00 54.03 98 LEU A CA 1
ATOM 806 C C . LEU A 1 98 ? 17.683 -10.346 -14.251 1.00 54.03 98 LEU A C 1
ATOM 808 O O . LEU A 1 98 ? 17.035 -9.401 -13.786 1.00 54.03 98 LEU A O 1
ATOM 812 N N . THR A 1 99 ? 17.287 -11.041 -15.311 1.00 53.75 99 THR A N 1
ATOM 813 C CA . THR A 1 99 ? 15.957 -10.861 -15.881 1.00 53.75 99 THR A CA 1
ATOM 814 C C . THR A 1 99 ? 14.911 -11.255 -14.837 1.00 53.75 99 THR A C 1
ATOM 816 O O . THR A 1 99 ? 15.179 -12.005 -13.893 1.00 53.75 99 THR A O 1
ATOM 819 N N . ILE A 1 100 ? 13.689 -10.733 -14.979 1.00 53.03 100 ILE A N 1
ATOM 820 C CA . ILE A 1 100 ? 12.567 -11.030 -14.069 1.00 53.03 100 ILE A CA 1
ATOM 821 C C . ILE A 1 100 ? 12.379 -12.553 -13.900 1.00 53.03 100 ILE A C 1
ATOM 823 O O . ILE A 1 100 ? 12.046 -13.013 -12.811 1.00 53.03 100 ILE A O 1
ATOM 827 N N . GLU A 1 101 ? 12.673 -13.328 -14.943 1.00 50.81 101 GLU A N 1
ATOM 828 C CA . GLU A 1 101 ? 12.632 -14.796 -14.962 1.00 50.81 101 GLU A CA 1
ATOM 829 C C . GLU A 1 101 ? 13.696 -15.434 -14.051 1.00 50.81 101 GLU A C 1
ATOM 831 O O . GLU A 1 101 ? 13.425 -16.406 -13.344 1.00 50.81 101 GLU A O 1
ATOM 836 N N . GLN A 1 102 ? 14.902 -14.863 -13.987 1.00 52.22 102 GLN A N 1
ATOM 837 C CA . GLN A 1 102 ? 15.971 -15.368 -13.123 1.00 52.22 102 GLN A CA 1
ATOM 838 C C . GLN A 1 102 ? 15.724 -15.016 -11.646 1.00 52.22 102 GLN A C 1
ATOM 840 O O . GLN A 1 102 ? 16.076 -15.789 -10.754 1.00 52.22 102 GLN A O 1
ATOM 845 N N . LEU A 1 103 ? 15.030 -13.906 -11.366 1.00 55.00 103 LEU A N 1
ATOM 846 C CA . LEU A 1 103 ? 14.551 -13.585 -10.015 1.00 55.00 103 LEU A CA 1
ATOM 847 C C . LEU A 1 103 ? 13.474 -14.563 -9.524 1.00 55.00 103 LEU A C 1
ATOM 849 O O . LEU A 1 103 ? 13.444 -14.878 -8.339 1.00 55.00 103 LEU A O 1
ATOM 853 N N . GLN A 1 104 ? 12.630 -15.080 -10.420 1.00 51.78 104 GLN A N 1
ATOM 854 C CA . GLN A 1 104 ? 11.633 -16.103 -10.083 1.00 51.78 104 GLN A CA 1
ATOM 855 C C . GLN A 1 104 ? 12.246 -17.496 -9.859 1.00 51.78 104 GLN A C 1
ATOM 857 O O . GLN A 1 104 ? 11.655 -18.303 -9.147 1.00 51.78 104 GLN A O 1
ATOM 862 N N . THR A 1 105 ? 13.431 -17.758 -10.420 1.00 49.16 105 THR A N 1
ATOM 863 C CA . THR A 1 105 ? 14.091 -19.081 -10.404 1.00 49.16 105 THR A CA 1
ATOM 864 C C . THR A 1 105 ? 15.235 -19.181 -9.381 1.00 49.16 105 THR A C 1
ATOM 866 O O . THR A 1 105 ? 15.628 -20.274 -8.986 1.00 49.16 105 THR A O 1
ATOM 869 N N . SER A 1 106 ? 15.785 -18.052 -8.927 1.00 44.62 106 SER A N 1
ATOM 870 C CA . SER A 1 106 ? 16.834 -18.025 -7.897 1.00 44.62 106 SER A CA 1
ATOM 871 C C . SER A 1 106 ? 16.272 -18.186 -6.478 1.00 44.62 106 SER A C 1
ATOM 873 O O . SER A 1 106 ? 15.085 -17.973 -6.231 1.00 44.62 106 SER A O 1
ATOM 875 N N . ALA A 1 107 ? 17.155 -18.466 -5.510 1.00 49.41 107 ALA A N 1
ATOM 876 C CA . ALA A 1 107 ? 16.852 -18.500 -4.072 1.00 49.41 107 ALA A CA 1
ATOM 877 C C . ALA A 1 107 ? 16.251 -17.187 -3.508 1.00 49.41 107 ALA A C 1
ATOM 879 O O . ALA A 1 107 ? 15.928 -17.118 -2.326 1.00 49.41 107 ALA A O 1
ATOM 880 N N . TYR A 1 108 ? 16.093 -16.151 -4.342 1.00 46.56 108 TYR A N 1
ATOM 881 C CA . TYR A 1 108 ? 15.429 -14.887 -4.035 1.00 46.56 108 TYR A CA 1
ATOM 882 C C . TYR A 1 108 ? 13.923 -14.873 -4.355 1.00 46.56 108 TYR A C 1
ATOM 884 O O . TYR A 1 108 ? 13.266 -13.862 -4.095 1.00 46.56 108 TYR A O 1
ATOM 892 N N . SER A 1 109 ? 13.341 -15.973 -4.854 1.00 44.88 109 SER A N 1
ATOM 893 C CA . SER A 1 109 ? 11.880 -16.121 -4.995 1.00 44.88 109 SER A CA 1
ATOM 894 C C . SER A 1 109 ? 11.146 -15.928 -3.655 1.00 44.88 109 SER A C 1
ATOM 896 O O . SER A 1 109 ? 10.041 -15.385 -3.614 1.00 44.88 109 SER A O 1
ATOM 898 N N . SER A 1 110 ? 11.816 -16.263 -2.549 1.00 43.25 110 SER A N 1
ATOM 899 C CA . SER A 1 110 ? 11.372 -16.055 -1.168 1.00 43.25 110 SER A CA 1
ATOM 900 C C . SER A 1 110 ? 11.556 -14.625 -0.656 1.00 43.25 110 SER A C 1
ATOM 902 O O . SER A 1 110 ? 10.942 -14.270 0.340 1.00 43.25 110 SER A O 1
ATOM 904 N N . VAL A 1 111 ? 12.335 -13.762 -1.321 1.00 45.19 111 VAL A N 1
ATOM 905 C CA . VAL A 1 111 ? 12.481 -12.357 -0.894 1.00 45.19 111 VAL A CA 1
ATOM 906 C C . VAL A 1 111 ? 11.245 -11.548 -1.275 1.00 45.19 111 VAL A C 1
ATOM 908 O O . VAL A 1 111 ? 10.846 -10.653 -0.539 1.00 45.19 111 VAL A O 1
ATOM 911 N N . ILE A 1 112 ? 10.567 -11.903 -2.369 1.00 43.78 112 ILE A N 1
ATOM 912 C CA . ILE A 1 112 ? 9.246 -11.334 -2.673 1.00 43.78 112 ILE A CA 1
ATOM 913 C C . ILE A 1 112 ? 8.183 -11.900 -1.715 1.00 43.78 112 ILE A C 1
ATOM 915 O O . ILE A 1 112 ? 7.285 -11.161 -1.330 1.00 43.78 112 ILE A O 1
ATOM 919 N N . GLY A 1 113 ? 8.323 -13.156 -1.274 1.00 38.12 113 GLY A N 1
ATOM 920 C CA . GLY A 1 113 ? 7.476 -13.778 -0.243 1.00 38.12 113 GLY A CA 1
ATOM 921 C C . GLY A 1 113 ? 7.866 -13.482 1.213 1.00 38.12 113 GLY A C 1
ATOM 922 O O . GLY A 1 113 ? 7.280 -14.066 2.114 1.00 38.12 113 GLY A O 1
ATOM 923 N N . GLY A 1 114 ? 8.879 -12.640 1.447 1.00 35.38 114 GLY A N 1
ATOM 924 C CA . GLY A 1 114 ? 9.298 -12.187 2.780 1.00 35.38 114 GLY A CA 1
ATOM 925 C C . GLY A 1 114 ? 8.977 -10.713 3.047 1.00 35.38 114 GLY A C 1
ATOM 926 O O . GLY A 1 114 ? 9.316 -10.189 4.108 1.00 35.38 114 GLY A O 1
ATOM 927 N N . TYR A 1 115 ? 8.367 -10.032 2.074 1.00 46.22 115 TYR A N 1
ATOM 928 C CA . TYR A 1 115 ? 7.992 -8.611 2.148 1.00 46.22 115 TYR A CA 1
ATOM 929 C C . TYR A 1 115 ? 6.609 -8.304 1.583 1.00 46.22 115 TYR A C 1
ATOM 931 O O . TYR A 1 115 ? 6.065 -7.230 1.850 1.00 46.22 115 TYR A O 1
ATOM 939 N N . LEU A 1 116 ? 6.064 -9.210 0.779 1.00 38.00 116 LEU A N 1
ATOM 940 C CA . LEU A 1 116 ? 4.651 -9.490 0.863 1.00 38.00 116 LEU A CA 1
ATOM 941 C C . LEU A 1 116 ? 4.555 -10.411 2.074 1.00 38.00 116 LEU A C 1
ATOM 943 O O . LEU A 1 116 ? 3.903 -9.974 3.045 1.00 38.00 116 LEU A O 1
#

Sequence (116 aa):
TDRLIEWCRDNPIKRIKLWGDSTQKANMNGRSKLQMSTHKSVLYAELAEYIFKDDEQFAEWWQQDSKPFVAGTECLFCSLRKKYTEQVKRLGQTGFGLTIEQLQTSAYSSVIGGYL

Secondary structure (DSSP, 8-state):
-HHHHHHHHH-HHHHHHHH---HHHHHHTT-------S-HHHHHHHHHHHHHTTSHHHHHHHHH--HHHHHHHHHHHHHHHHHHHHHHHHHHHTT----HHHHHHSTTHHHHTTT-